Protein AF-A0AAV4UWX8-F1 (afdb_monomer)

Radius of gyration: 13.96 Å; Cα contacts (8 Å, |Δi|>4): 74; chains: 1; bounding box: 29×20×49 Å

Secondary structure (DSSP, 8-state):
-----PPEEEEEESSSEEEEEEEPTTPPP-HHHHHHHHHHHHHHHHHHSTTTGGG---------HHHHSHHHHHHH-

Sequence (77 aa):
MMQSKGPIMRMFFSKCPFLIEFLPLGQTINGDQYCNSLESLHASIKAKWPGKLSSGVILLHGNARPHTGTRTLSKLE

Structure (mmCIF, N/CA/C/O backbone):
data_AF-A0AAV4UWX8-F1
#
_entry.id   AF-A0AAV4UWX8-F1
#
loop_
_atom_site.group_PDB
_atom_site.id
_atom_site.type_symbol
_atom_site.label_atom_id
_atom_site.label_alt_id
_atom_site.label_comp_id
_atom_site.label_asym_id
_atom_site.label_entity_id
_atom_site.label_seq_id
_atom_site.pdbx_PDB_ins_code
_atom_site.Cartn_x
_atom_site.Cartn_y
_atom_site.Cartn_z
_atom_site.occupancy
_atom_site.B_iso_or_equiv
_atom_site.auth_seq_id
_atom_site.auth_comp_id
_atom_site.auth_asym_id
_atom_site.auth_atom_id
_atom_site.pdbx_PDB_model_num
ATOM 1 N N . MET A 1 1 ? 1.884 -6.926 -34.667 1.00 35.94 1 MET A N 1
ATOM 2 C CA . MET A 1 1 ? 0.596 -6.626 -34.004 1.00 35.94 1 MET A CA 1
ATOM 3 C C . MET A 1 1 ? 0.889 -5.791 -32.765 1.00 35.94 1 MET A C 1
ATOM 5 O O . MET A 1 1 ? 1.484 -6.303 -31.826 1.00 35.94 1 MET A O 1
ATOM 9 N N . MET A 1 2 ? 0.619 -4.486 -32.812 1.00 44.12 2 MET A N 1
ATOM 10 C CA . MET A 1 2 ? 0.945 -3.556 -31.725 1.00 44.12 2 MET A CA 1
ATOM 11 C C . MET A 1 2 ? -0.206 -3.606 -30.715 1.00 44.12 2 MET A C 1
ATOM 13 O O . MET A 1 2 ? -1.273 -3.063 -30.971 1.00 44.12 2 MET A O 1
ATOM 17 N N . GLN A 1 3 ? -0.034 -4.343 -29.615 1.00 45.88 3 GLN A N 1
ATOM 18 C CA . GLN A 1 3 ? -0.999 -4.338 -28.510 1.00 45.88 3 GLN A CA 1
ATOM 19 C C . GLN A 1 3 ? -1.068 -2.905 -27.963 1.00 45.88 3 GLN A C 1
ATOM 21 O O . GLN A 1 3 ? -0.082 -2.421 -27.401 1.00 45.88 3 GLN A O 1
ATOM 26 N N . SER A 1 4 ? -2.193 -2.208 -28.137 1.00 47.69 4 SER A N 1
ATOM 27 C CA . SER A 1 4 ? -2.423 -0.923 -27.477 1.00 47.69 4 SER A CA 1
ATOM 28 C C . SER A 1 4 ? -2.525 -1.184 -25.973 1.00 47.69 4 SER A C 1
ATOM 30 O O . SER A 1 4 ? -3.555 -1.638 -25.476 1.00 47.69 4 SER A O 1
ATOM 32 N N . LYS A 1 5 ? -1.431 -0.978 -25.238 1.00 58.84 5 LYS A N 1
ATOM 33 C CA . LYS A 1 5 ? -1.421 -1.131 -23.781 1.00 58.84 5 LYS A CA 1
ATOM 34 C C . LYS A 1 5 ? -2.236 0.014 -23.195 1.00 58.84 5 LYS A C 1
ATOM 36 O O . LYS A 1 5 ? -1.774 1.138 -23.293 1.00 58.84 5 LYS A O 1
ATOM 41 N N . GLY A 1 6 ? -3.421 -0.257 -22.644 1.00 64.06 6 GLY A N 1
ATOM 42 C CA . GLY A 1 6 ? -4.214 0.725 -21.892 1.00 64.06 6 GLY A CA 1
ATOM 43 C C . GLY A 1 6 ? -3.506 1.195 -20.608 1.00 64.06 6 GLY A C 1
ATOM 44 O O . GLY A 1 6 ? -2.492 0.602 -20.222 1.00 64.06 6 GLY A O 1
ATOM 45 N N . PRO A 1 7 ? -3.984 2.276 -19.961 1.00 71.12 7 PRO A N 1
ATOM 46 C CA . PRO A 1 7 ? -3.391 2.770 -18.720 1.00 71.12 7 PRO A CA 1
ATOM 47 C C . PRO A 1 7 ? -3.490 1.700 -17.632 1.00 71.12 7 PRO A C 1
ATOM 49 O O . PRO A 1 7 ? -4.481 0.972 -17.545 1.00 71.12 7 PRO A O 1
ATOM 52 N N . ILE A 1 8 ? -2.453 1.586 -1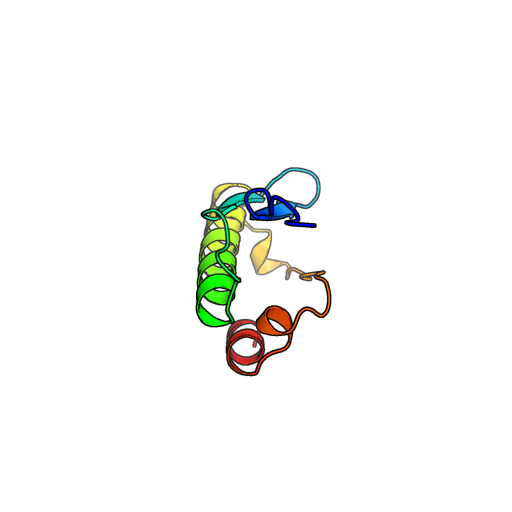6.804 1.00 80.62 8 ILE A N 1
ATOM 53 C CA . ILE A 1 8 ? -2.455 0.618 -15.706 1.00 80.62 8 ILE A CA 1
ATOM 54 C C . ILE A 1 8 ? -3.260 1.216 -14.556 1.00 80.62 8 ILE A C 1
ATOM 56 O O . ILE A 1 8 ? -2.958 2.310 -14.083 1.00 80.62 8 ILE A O 1
ATOM 60 N N . MET A 1 9 ? -4.271 0.485 -14.097 1.00 84.69 9 MET A N 1
ATOM 61 C CA . MET A 1 9 ? -5.028 0.822 -12.897 1.00 84.69 9 MET A CA 1
ATOM 62 C C . MET A 1 9 ? -4.549 -0.039 -11.731 1.00 84.69 9 MET A C 1
ATOM 64 O O . MET A 1 9 ? -4.410 -1.256 -11.863 1.00 84.69 9 MET A O 1
ATOM 68 N N . ARG A 1 10 ? -4.341 0.589 -10.574 1.00 90.62 10 ARG A N 1
ATOM 69 C CA . ARG A 1 10 ? -4.094 -0.101 -9.306 1.00 90.62 10 ARG A CA 1
ATOM 70 C C . ARG A 1 10 ? -5.151 0.294 -8.294 1.00 90.62 10 ARG A C 1
ATOM 72 O O . ARG A 1 10 ? -5.479 1.467 -8.151 1.00 90.62 10 ARG A O 1
ATOM 79 N N . MET A 1 11 ? -5.672 -0.700 -7.587 1.00 92.62 11 MET A N 1
ATOM 80 C CA . MET A 1 11 ? -6.747 -0.520 -6.626 1.00 92.62 11 MET A CA 1
ATOM 81 C C . MET A 1 11 ? -6.469 -1.333 -5.368 1.00 92.62 11 MET A C 1
ATOM 83 O O . MET A 1 11 ? -6.188 -2.526 -5.444 1.00 92.62 11 MET A O 1
ATOM 87 N N . PHE A 1 12 ? -6.601 -0.685 -4.215 1.00 92.38 12 PHE A N 1
ATOM 88 C CA . PHE A 1 12 ? -6.584 -1.328 -2.908 1.00 92.38 12 PHE A CA 1
ATOM 89 C C . PHE A 1 12 ? -7.959 -1.190 -2.270 1.00 92.38 12 PHE A C 1
ATOM 91 O O . PHE A 1 12 ? -8.529 -0.095 -2.231 1.00 92.38 12 PHE A O 1
ATOM 98 N N . PHE A 1 13 ? -8.504 -2.292 -1.766 1.00 91.44 13 PHE A N 1
ATOM 99 C CA . PHE A 1 13 ? -9.862 -2.331 -1.240 1.00 91.44 13 PHE A CA 1
ATOM 100 C C . PHE A 1 13 ? -10.013 -3.374 -0.133 1.00 91.44 13 PHE A C 1
ATOM 102 O O . PHE A 1 13 ? -9.217 -4.299 -0.000 1.00 91.44 13 PHE A O 1
ATOM 109 N N . SER A 1 14 ? -11.062 -3.200 0.665 1.00 89.94 14 SER A N 1
ATOM 110 C CA . SER A 1 14 ? -11.612 -4.240 1.535 1.00 89.94 14 SER A CA 1
ATOM 111 C C . SER A 1 14 ? -13.124 -4.277 1.306 1.00 89.94 14 SER A C 1
ATOM 113 O O . SER A 1 14 ? -13.559 -4.626 0.216 1.00 89.94 14 SER A O 1
ATOM 115 N N . LYS A 1 15 ? -13.945 -3.829 2.263 1.00 87.44 15 LYS A N 1
ATOM 116 C CA . LYS A 1 15 ? -15.390 -3.632 2.042 1.00 87.44 15 LYS A CA 1
ATOM 117 C C . LYS A 1 15 ? -15.693 -2.495 1.061 1.00 87.44 15 LYS A C 1
ATOM 119 O O . LYS A 1 15 ? -16.729 -2.505 0.411 1.00 87.44 15 LYS A O 1
ATOM 124 N N . CYS A 1 16 ? -14.800 -1.512 0.973 1.00 86.62 16 CYS A N 1
ATOM 125 C CA . CYS A 1 16 ? -14.868 -0.414 0.018 1.00 86.62 16 CYS A CA 1
ATOM 126 C C . CYS A 1 16 ? -13.462 -0.063 -0.508 1.00 86.62 16 CYS A C 1
ATOM 128 O O . CYS A 1 16 ? -12.461 -0.511 0.070 1.00 86.62 16 CYS A O 1
ATOM 130 N N . PRO A 1 17 ? -13.360 0.716 -1.601 1.00 91.25 17 PRO A N 1
ATOM 131 C CA . PRO A 1 17 ? -12.080 1.168 -2.134 1.00 91.25 17 PRO A CA 1
ATOM 132 C C . PRO A 1 17 ? -11.358 2.118 -1.171 1.00 91.25 17 PRO A C 1
ATOM 134 O O . PRO A 1 17 ? -11.905 3.143 -0.744 1.00 91.25 17 PRO A O 1
ATOM 137 N N . PHE A 1 18 ? -10.097 1.817 -0.873 1.00 93.19 18 PHE A N 1
ATOM 138 C CA . PHE A 1 18 ? -9.218 2.696 -0.107 1.00 93.19 18 PHE A CA 1
ATOM 139 C C . PHE A 1 18 ? -8.489 3.673 -1.021 1.00 93.19 18 PHE A C 1
ATOM 141 O O . PHE A 1 18 ? -8.624 4.884 -0.831 1.00 93.19 18 PHE A O 1
ATOM 148 N N . LEU A 1 19 ? -7.825 3.143 -2.049 1.00 94.56 19 LEU A N 1
ATOM 149 C CA . LEU A 1 19 ? -7.011 3.889 -3.000 1.00 94.56 19 LEU A CA 1
ATOM 150 C C . LEU A 1 19 ? -7.220 3.335 -4.413 1.00 94.56 19 LEU A C 1
ATOM 152 O O . LEU A 1 19 ? -7.215 2.118 -4.604 1.00 94.56 19 LEU A O 1
ATOM 156 N N . ILE A 1 20 ? -7.394 4.233 -5.384 1.00 93.31 20 ILE A N 1
ATOM 157 C CA . ILE A 1 20 ? -7.404 3.930 -6.818 1.00 93.31 20 ILE A CA 1
ATOM 158 C C . ILE A 1 20 ? -6.412 4.881 -7.482 1.00 93.31 20 ILE A C 1
ATOM 160 O O . ILE A 1 20 ? -6.518 6.094 -7.317 1.00 93.31 20 ILE A O 1
ATOM 164 N N . GLU A 1 21 ? -5.463 4.326 -8.223 1.00 92.94 21 GLU A N 1
ATOM 165 C CA . GLU A 1 21 ? -4.453 5.070 -8.967 1.00 92.94 21 GLU A CA 1
ATOM 166 C C . GLU A 1 21 ? -4.525 4.700 -10.446 1.00 92.94 21 GLU A C 1
ATOM 168 O O . GLU A 1 21 ? -4.577 3.518 -10.802 1.00 92.94 21 GLU A O 1
ATOM 173 N N . PHE A 1 22 ? -4.467 5.718 -11.302 1.00 89.69 22 PHE A N 1
ATOM 174 C CA . PHE A 1 22 ? -4.312 5.564 -12.743 1.00 89.69 22 PHE A CA 1
ATOM 175 C C . PHE A 1 22 ? -2.893 5.963 -13.121 1.00 89.69 22 PHE A C 1
ATOM 177 O O . PHE A 1 22 ? -2.483 7.101 -12.892 1.00 89.69 22 PHE A O 1
ATOM 184 N N . LEU A 1 23 ? -2.139 5.023 -13.683 1.00 85.81 23 LEU A N 1
ATOM 185 C CA . LEU A 1 23 ? -0.785 5.282 -14.143 1.00 85.81 23 LEU A CA 1
ATOM 186 C C . LEU A 1 23 ? -0.769 5.651 -15.630 1.00 85.81 23 LEU A C 1
ATOM 188 O O . LEU A 1 23 ? -1.570 5.112 -16.406 1.00 85.81 23 LEU A O 1
ATOM 192 N N . PRO A 1 24 ? 0.166 6.529 -16.040 1.00 84.69 24 PRO A N 1
ATOM 193 C CA . PRO A 1 24 ? 0.369 6.871 -17.438 1.00 84.69 24 PRO A CA 1
ATOM 194 C C . PRO A 1 24 ? 0.551 5.647 -18.339 1.00 84.69 24 PRO A C 1
ATOM 196 O O . PRO A 1 24 ? 1.082 4.605 -17.941 1.00 84.69 24 PRO A O 1
ATOM 199 N N . LEU A 1 25 ? 0.129 5.803 -19.593 1.00 82.75 25 LEU A N 1
ATOM 200 C CA . LEU A 1 25 ? 0.233 4.771 -20.617 1.00 82.75 25 LEU A CA 1
ATOM 201 C C . LEU A 1 25 ? 1.681 4.295 -20.781 1.00 82.75 25 LEU A C 1
ATOM 203 O O . LEU A 1 25 ? 2.599 5.102 -20.896 1.00 82.75 25 LEU A O 1
ATOM 207 N N . GLY A 1 26 ? 1.887 2.978 -20.820 1.00 78.44 26 GLY A N 1
ATOM 208 C CA . GLY A 1 26 ? 3.215 2.392 -21.025 1.00 78.44 26 GLY A CA 1
ATOM 209 C C . GLY A 1 26 ? 4.154 2.465 -19.815 1.00 78.44 26 GLY A C 1
ATOM 210 O O . GLY A 1 26 ? 5.249 1.905 -19.879 1.00 78.44 26 GLY A O 1
ATOM 211 N N . GLN A 1 27 ? 3.737 3.077 -18.703 1.00 80.00 27 GLN A N 1
ATOM 212 C CA . GLN A 1 27 ? 4.544 3.109 -17.492 1.00 80.00 27 GLN A CA 1
ATOM 213 C C . GLN A 1 27 ? 4.483 1.763 -16.768 1.00 80.00 27 GLN A C 1
ATOM 215 O O . GLN A 1 27 ? 3.413 1.258 -16.445 1.00 80.00 27 GLN A O 1
ATOM 220 N N . THR A 1 28 ? 5.648 1.171 -16.509 1.00 82.12 28 THR A N 1
ATOM 221 C CA . THR A 1 28 ? 5.756 -0.032 -15.678 1.00 82.12 28 THR A CA 1
ATOM 222 C C . THR A 1 28 ? 5.982 0.388 -14.235 1.00 82.12 28 THR A C 1
ATOM 224 O O . THR A 1 28 ? 6.887 1.170 -13.956 1.00 82.12 28 THR A O 1
ATOM 227 N N . ILE A 1 29 ? 5.179 -0.151 -13.323 1.00 84.44 29 ILE A N 1
ATOM 228 C CA . ILE A 1 29 ? 5.339 0.071 -11.887 1.00 84.44 29 ILE A CA 1
ATOM 229 C C . ILE A 1 29 ? 6.657 -0.559 -11.432 1.00 84.44 29 ILE A C 1
ATOM 231 O O . ILE A 1 29 ? 6.856 -1.767 -11.577 1.00 84.44 29 ILE A O 1
ATOM 235 N N . ASN A 1 30 ? 7.530 0.245 -10.834 1.00 91.31 30 ASN A N 1
ATOM 236 C CA . ASN A 1 30 ? 8.704 -0.244 -10.115 1.00 91.31 30 ASN A CA 1
ATOM 237 C C . ASN A 1 30 ? 8.440 -0.327 -8.595 1.00 91.31 30 ASN A C 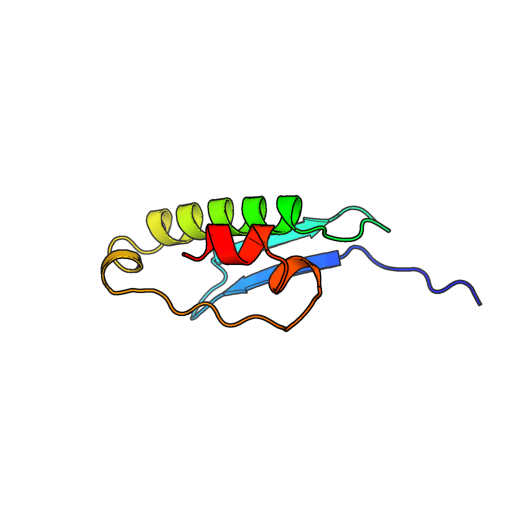1
ATOM 239 O O . ASN A 1 30 ? 7.359 0.023 -8.116 1.00 91.31 30 ASN A O 1
ATOM 243 N N . GLY A 1 31 ? 9.424 -0.825 -7.838 1.00 92.88 31 GLY A N 1
ATOM 244 C CA . GLY A 1 31 ? 9.300 -0.992 -6.385 1.00 92.88 31 GLY A CA 1
ATOM 245 C C . GLY A 1 31 ? 9.075 0.327 -5.639 1.00 92.88 31 GLY A C 1
ATOM 246 O O . GLY A 1 31 ? 8.213 0.386 -4.771 1.00 92.88 31 GLY A O 1
ATOM 247 N N . ASP A 1 32 ? 9.772 1.403 -6.016 1.00 94.56 32 ASP A N 1
ATOM 248 C CA . ASP A 1 32 ? 9.620 2.718 -5.371 1.00 94.56 32 ASP A CA 1
ATOM 249 C C . ASP A 1 32 ? 8.209 3.280 -5.552 1.00 94.56 32 ASP A C 1
ATOM 251 O O . ASP A 1 32 ? 7.570 3.712 -4.596 1.00 94.56 32 ASP A O 1
ATOM 255 N N . GLN A 1 33 ? 7.686 3.209 -6.777 1.00 93.38 33 GLN A N 1
ATOM 256 C CA . GLN A 1 33 ? 6.326 3.638 -7.076 1.00 93.38 33 GLN A CA 1
ATOM 257 C C . GLN A 1 33 ? 5.293 2.817 -6.310 1.00 93.38 33 GLN A C 1
ATOM 259 O O . GLN A 1 33 ? 4.299 3.372 -5.857 1.00 93.38 33 GLN A O 1
ATOM 264 N N . TYR A 1 34 ? 5.513 1.509 -6.149 1.00 94.69 34 TYR A N 1
ATOM 265 C CA . TYR A 1 34 ? 4.628 0.685 -5.333 1.00 94.69 34 TYR A CA 1
ATOM 266 C C . TYR A 1 34 ? 4.694 1.062 -3.849 1.00 94.69 34 TYR A C 1
ATOM 268 O O . TYR A 1 34 ? 3.648 1.185 -3.217 1.00 94.69 34 TYR A O 1
ATOM 276 N N . CYS A 1 35 ? 5.884 1.326 -3.302 1.00 96.00 35 CYS A N 1
ATOM 277 C CA . CYS A 1 35 ? 6.037 1.787 -1.921 1.00 96.00 35 CYS A CA 1
ATOM 278 C C . CYS A 1 35 ? 5.317 3.120 -1.665 1.00 96.00 35 CYS A C 1
ATOM 280 O O . CYS A 1 35 ? 4.656 3.259 -0.638 1.00 96.00 35 CYS A O 1
ATOM 282 N N . ASN A 1 36 ? 5.361 4.060 -2.612 1.00 95.62 36 ASN A N 1
ATOM 283 C CA . ASN A 1 36 ? 4.617 5.321 -2.509 1.00 95.62 36 ASN A CA 1
ATOM 284 C C . ASN A 1 36 ? 3.094 5.089 -2.493 1.00 95.62 36 ASN A C 1
ATOM 286 O O . ASN A 1 36 ? 2.361 5.733 -1.736 1.00 95.62 36 ASN A O 1
ATOM 290 N N . SER A 1 37 ? 2.604 4.128 -3.282 1.00 95.25 37 SER A N 1
ATOM 291 C CA . SER A 1 37 ? 1.198 3.715 -3.238 1.00 95.25 37 SER A CA 1
ATOM 292 C C . SER A 1 37 ? 0.827 3.091 -1.890 1.00 95.25 37 SER A C 1
ATOM 294 O O . SER A 1 37 ? -0.271 3.330 -1.395 1.00 95.25 37 SER A O 1
ATOM 296 N N . LEU A 1 38 ? 1.728 2.322 -1.263 1.00 95.94 38 LEU A N 1
ATOM 297 C CA . LEU A 1 38 ? 1.509 1.751 0.073 1.00 95.94 38 LEU A CA 1
ATOM 298 C C . LEU A 1 38 ? 1.448 2.828 1.167 1.00 95.94 38 LEU A C 1
ATOM 300 O O . LEU A 1 38 ? 0.622 2.728 2.073 1.00 95.94 38 LEU A O 1
ATOM 304 N N . GLU A 1 39 ? 2.253 3.888 1.070 1.00 96.25 39 GLU A N 1
ATOM 305 C CA . GLU A 1 39 ? 2.151 5.047 1.971 1.00 96.25 39 GLU A CA 1
ATOM 306 C C . GLU A 1 39 ? 0.806 5.762 1.815 1.00 96.25 39 GLU A C 1
ATOM 308 O O . GLU A 1 39 ? 0.117 6.037 2.803 1.00 96.25 39 GLU A O 1
ATOM 313 N N . SER A 1 40 ? 0.393 5.994 0.567 1.00 96.12 40 SER A N 1
ATOM 314 C CA . SER A 1 40 ? -0.905 6.596 0.249 1.00 96.12 40 SER A CA 1
ATOM 315 C C . SER A 1 40 ? -2.064 5.719 0.735 1.00 96.12 40 SER A C 1
ATOM 317 O O . SER A 1 40 ? -3.044 6.219 1.296 1.00 96.12 40 SER A O 1
ATOM 319 N N . LEU A 1 41 ? -1.937 4.395 0.600 1.00 95.25 41 LEU A N 1
ATOM 320 C CA . LEU A 1 41 ? -2.887 3.423 1.129 1.00 95.25 41 LEU A CA 1
ATOM 321 C C . LEU A 1 41 ? -2.988 3.533 2.651 1.00 95.25 41 LEU A C 1
ATOM 323 O O . LEU A 1 41 ? -4.097 3.681 3.166 1.00 95.25 41 LEU A O 1
ATOM 327 N N . HIS A 1 42 ? -1.858 3.507 3.357 1.00 93.62 42 HIS A N 1
ATOM 328 C CA . HIS A 1 42 ? -1.803 3.610 4.814 1.00 93.62 42 HIS A CA 1
ATOM 329 C C . HIS A 1 42 ? -2.475 4.898 5.316 1.00 93.62 42 HIS A C 1
ATOM 331 O O . HIS A 1 42 ? -3.317 4.855 6.218 1.00 93.62 42 HIS A O 1
ATOM 337 N N . ALA A 1 43 ? -2.185 6.037 4.676 1.00 94.38 43 ALA A N 1
ATOM 338 C CA . ALA A 1 43 ? -2.845 7.306 4.968 1.00 94.38 43 ALA A CA 1
ATOM 339 C C . ALA A 1 43 ? -4.365 7.240 4.725 1.00 94.38 43 ALA A C 1
ATOM 341 O O . ALA A 1 43 ? -5.145 7.682 5.571 1.00 94.38 43 ALA A O 1
ATOM 342 N N . SER A 1 44 ? -4.803 6.632 3.616 1.00 94.62 44 SER A N 1
ATOM 343 C CA . SER A 1 44 ? -6.232 6.500 3.302 1.00 94.62 44 SER A CA 1
ATOM 344 C C . SER A 1 44 ? -6.982 5.600 4.293 1.00 94.62 44 SER A C 1
ATOM 346 O O . SER A 1 44 ? -8.115 5.915 4.655 1.00 94.62 44 SER A O 1
ATOM 348 N N . ILE 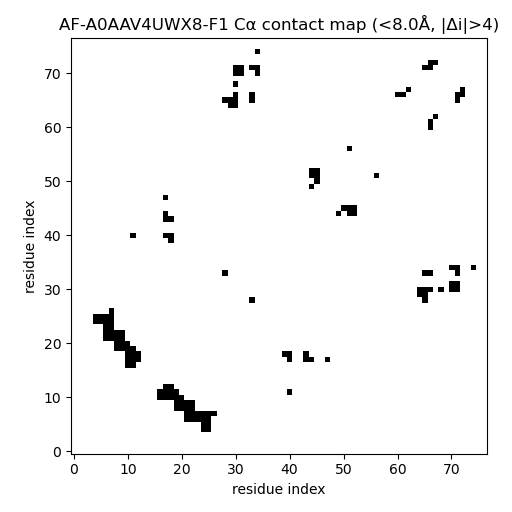A 1 45 ? -6.354 4.518 4.776 1.00 92.88 45 ILE A N 1
ATOM 349 C CA . ILE A 1 45 ? -6.935 3.632 5.793 1.00 92.88 45 ILE A CA 1
ATOM 350 C C . ILE A 1 45 ? -7.097 4.409 7.096 1.00 92.88 45 ILE A C 1
ATOM 352 O O . ILE A 1 45 ? -8.174 4.372 7.686 1.00 92.88 45 ILE A O 1
ATOM 356 N N . LYS A 1 46 ? -6.067 5.156 7.515 1.00 91.75 46 LYS A N 1
ATOM 357 C CA . LYS A 1 46 ? -6.120 5.987 8.724 1.00 91.75 46 LYS A CA 1
ATOM 358 C C . LYS A 1 46 ? -7.242 7.026 8.658 1.00 91.75 46 LYS A C 1
ATOM 360 O O . LYS A 1 46 ? -7.947 7.209 9.644 1.00 91.75 46 LYS A O 1
ATOM 365 N N . ALA A 1 47 ? -7.402 7.6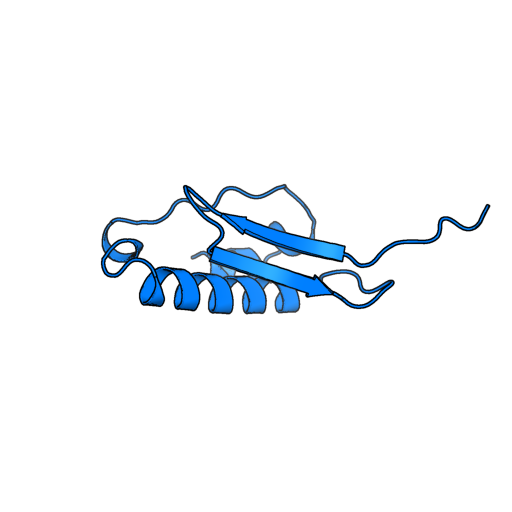88 7.511 1.00 92.00 47 ALA A N 1
ATOM 366 C CA . ALA A 1 47 ? -8.409 8.728 7.319 1.00 92.00 47 ALA A CA 1
ATOM 367 C C . ALA A 1 47 ? -9.835 8.164 7.257 1.00 92.00 47 ALA A C 1
ATOM 369 O O . ALA A 1 47 ? -10.745 8.722 7.861 1.00 92.00 47 ALA A O 1
ATOM 370 N N . LYS A 1 48 ? -10.037 7.059 6.529 1.00 90.31 48 LYS A N 1
ATOM 371 C CA . LYS A 1 48 ? -11.366 6.465 6.359 1.00 90.31 48 LYS A CA 1
ATOM 372 C C . LYS A 1 48 ? -11.791 5.700 7.609 1.00 90.31 48 LYS A C 1
ATOM 374 O O . LYS A 1 48 ? -12.917 5.877 8.061 1.00 90.31 48 LYS A O 1
ATOM 379 N N . TRP A 1 49 ? -10.925 4.840 8.147 1.00 88.62 49 TRP A N 1
ATOM 380 C CA . TRP A 1 49 ? -11.241 3.888 9.218 1.00 88.62 49 TRP A CA 1
ATOM 381 C C . TRP A 1 49 ? -10.267 4.041 10.405 1.00 88.62 49 TRP A C 1
ATOM 383 O O . TRP A 1 49 ? -9.349 3.224 10.572 1.00 88.62 49 TRP A O 1
ATOM 393 N N . PRO A 1 50 ? -10.457 5.068 11.253 1.00 81.81 50 PRO A N 1
ATOM 394 C CA . PRO A 1 50 ? -9.632 5.266 12.442 1.00 81.81 50 PRO A CA 1
ATOM 395 C C . PRO A 1 50 ? -9.682 4.024 13.347 1.00 81.81 50 PRO A C 1
ATOM 397 O O . PRO A 1 50 ? -10.744 3.464 13.602 1.00 81.81 50 PRO A O 1
ATOM 400 N N . GLY A 1 51 ? -8.513 3.550 13.790 1.00 84.25 51 GLY A N 1
ATOM 401 C CA . GLY A 1 51 ? -8.371 2.348 14.626 1.00 84.25 51 GLY A CA 1
ATOM 402 C C . GLY A 1 51 ? -8.191 1.027 13.865 1.00 84.25 51 GLY A C 1
ATOM 403 O O . GLY A 1 51 ? -7.822 0.023 14.471 1.00 84.25 51 GLY A O 1
ATOM 404 N N . LYS A 1 52 ? -8.364 0.994 12.534 1.00 85.81 52 LYS A N 1
ATOM 405 C CA . LYS A 1 52 ? -8.154 -0.253 11.774 1.00 85.81 52 LYS A CA 1
ATOM 406 C C . LYS A 1 52 ? -6.690 -0.698 11.767 1.00 85.81 52 LYS A C 1
ATOM 408 O O . LYS A 1 52 ? -6.416 -1.886 11.880 1.00 85.81 52 LYS A O 1
ATOM 413 N N . LEU A 1 53 ? -5.767 0.258 11.665 1.00 87.19 53 LEU A N 1
ATOM 414 C CA . LEU A 1 53 ? -4.326 -0.010 11.648 1.00 87.19 53 LEU A CA 1
ATOM 415 C C . LEU A 1 53 ? -3.820 -0.577 12.981 1.00 87.19 53 LEU A C 1
ATOM 417 O O . LEU A 1 53 ? -2.981 -1.468 12.973 1.00 87.19 53 LEU A O 1
ATOM 421 N N . SER A 1 54 ? -4.369 -0.131 14.117 1.00 87.31 54 SER A N 1
ATOM 422 C CA . SER A 1 54 ? -3.985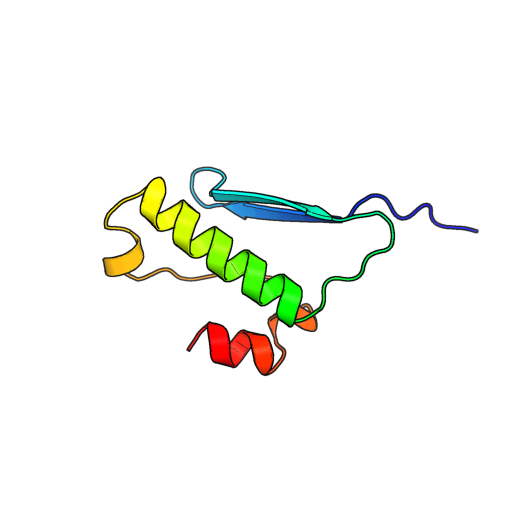 -0.644 15.441 1.00 87.31 54 SER A CA 1
ATOM 423 C C . SER A 1 54 ? -4.404 -2.096 15.677 1.00 87.31 54 SER A C 1
ATOM 425 O O . SER A 1 54 ? -3.794 -2.774 16.492 1.00 87.31 54 SER A O 1
ATOM 427 N N . SER A 1 55 ? -5.415 -2.594 14.960 1.00 87.44 55 SER A N 1
ATOM 428 C CA . SER A 1 55 ? -5.803 -4.011 15.000 1.00 87.44 55 SER A CA 1
ATOM 429 C C . SER A 1 55 ? -4.932 -4.906 14.111 1.00 87.44 55 SER A C 1
ATOM 431 O O . SER A 1 55 ? -5.165 -6.111 14.059 1.00 87.44 55 SER A O 1
ATOM 433 N N . GLY A 1 56 ? -3.966 -4.330 13.391 1.00 87.38 56 GLY A N 1
ATOM 434 C CA . GLY A 1 56 ? -3.222 -5.011 12.341 1.00 87.38 56 GLY A CA 1
ATOM 435 C C . GLY A 1 56 ? -4.005 -5.087 11.026 1.00 87.38 56 GLY A C 1
ATOM 436 O O . GLY A 1 56 ? -5.235 -5.191 10.989 1.00 87.38 56 GLY A O 1
ATOM 437 N N . VAL A 1 57 ? -3.273 -5.022 9.914 1.00 89.62 57 VAL A N 1
ATOM 438 C CA . VAL A 1 57 ? -3.819 -5.148 8.558 1.00 89.62 57 VAL 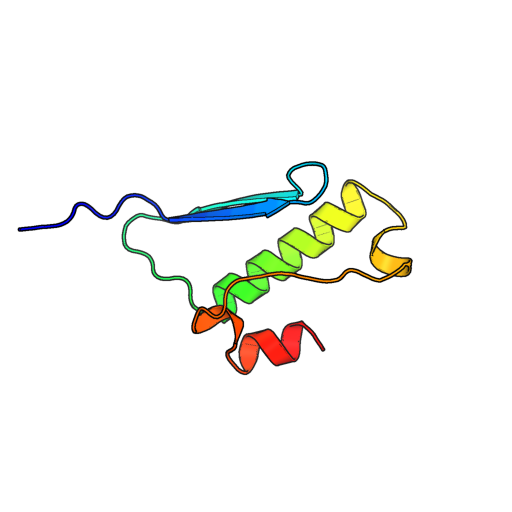A CA 1
ATOM 439 C C . VAL A 1 57 ? -3.014 -6.198 7.809 1.00 89.62 57 VAL A C 1
ATOM 441 O O . VAL A 1 57 ? -1.791 -6.137 7.775 1.00 89.62 57 VAL A O 1
ATOM 444 N N . ILE A 1 58 ? -3.713 -7.146 7.186 1.00 93.19 58 ILE A N 1
ATOM 445 C CA . ILE A 1 58 ? -3.107 -8.117 6.274 1.00 93.19 58 ILE A CA 1
ATOM 446 C C . ILE A 1 58 ? -3.245 -7.566 4.857 1.00 93.19 58 ILE A C 1
ATOM 448 O O . ILE A 1 58 ? -4.361 -7.338 4.383 1.00 93.19 58 ILE A O 1
ATOM 452 N N . LEU A 1 59 ? -2.115 -7.349 4.185 1.00 93.69 59 LEU A N 1
ATOM 453 C CA . LEU A 1 59 ? -2.077 -6.952 2.783 1.00 93.69 59 LEU A CA 1
ATOM 454 C C . LEU A 1 59 ? -2.010 -8.198 1.894 1.00 93.69 59 LEU A C 1
ATOM 456 O O . LEU A 1 59 ? -1.020 -8.922 1.909 1.00 93.69 59 LEU A O 1
ATOM 460 N N . LEU A 1 60 ? -3.050 -8.422 1.088 1.00 95.12 60 LEU A N 1
ATOM 461 C CA . LEU A 1 60 ? -3.066 -9.459 0.057 1.00 95.12 60 LEU A CA 1
ATOM 462 C C . LEU A 1 60 ? -2.837 -8.820 -1.318 1.00 95.12 60 LEU A C 1
ATOM 464 O O . LEU A 1 60 ? -3.646 -8.010 -1.769 1.00 95.12 60 LEU A O 1
ATOM 468 N N . HIS A 1 61 ? -1.749 -9.190 -1.993 1.00 93.75 61 HIS A N 1
ATOM 469 C CA . HIS A 1 61 ? -1.421 -8.725 -3.343 1.00 93.75 61 HIS A CA 1
ATOM 470 C C . HIS A 1 61 ? -0.854 -9.862 -4.206 1.00 93.75 61 HIS A C 1
ATOM 472 O O . HIS A 1 61 ? -0.439 -10.898 -3.695 1.00 93.75 61 HIS A O 1
ATO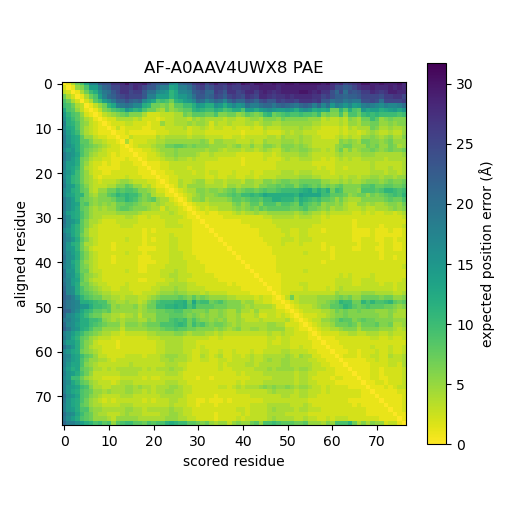M 478 N N . GLY A 1 62 ? -0.785 -9.665 -5.526 1.00 93.19 62 GLY A N 1
ATOM 479 C CA . GLY A 1 62 ? -0.120 -10.615 -6.429 1.00 93.19 62 GLY A CA 1
ATOM 480 C C . GLY A 1 62 ? 1.411 -10.567 -6.334 1.00 93.19 62 GLY A C 1
ATOM 481 O O . GLY A 1 62 ? 1.973 -9.574 -5.880 1.00 93.19 62 GLY A O 1
ATOM 482 N N . ASN A 1 63 ? 2.097 -11.594 -6.836 1.00 95.25 63 ASN A N 1
ATOM 483 C CA . ASN A 1 63 ? 3.562 -11.740 -6.752 1.00 95.25 63 ASN A CA 1
ATOM 484 C C . ASN A 1 63 ? 4.332 -11.014 -7.873 1.00 95.25 63 ASN A C 1
ATOM 486 O O . ASN A 1 63 ? 5.336 -11.513 -8.376 1.00 95.25 63 ASN A O 1
ATOM 490 N N . ALA A 1 64 ? 3.854 -9.854 -8.327 1.00 91.38 64 ALA A N 1
ATOM 491 C CA . ALA A 1 64 ? 4.573 -9.094 -9.346 1.00 91.38 64 ALA A CA 1
ATOM 492 C C . ALA A 1 64 ? 5.953 -8.665 -8.813 1.00 91.38 64 ALA A C 1
ATOM 494 O O . ALA A 1 64 ? 6.087 -8.346 -7.635 1.00 91.38 64 ALA A O 1
ATOM 495 N N . ARG A 1 65 ? 6.969 -8.587 -9.686 1.00 92.50 65 ARG A N 1
ATOM 496 C CA . ARG A 1 65 ? 8.342 -8.186 -9.316 1.00 92.50 65 ARG A CA 1
ATOM 497 C C . ARG A 1 65 ? 8.433 -6.935 -8.420 1.00 92.50 65 ARG A C 1
ATOM 499 O O . ARG A 1 65 ? 9.199 -6.982 -7.462 1.00 92.50 65 ARG A O 1
ATOM 506 N N . PRO A 1 66 ? 7.699 -5.830 -8.672 1.00 93.75 66 PRO A N 1
ATOM 507 C CA . PRO A 1 66 ? 7.733 -4.679 -7.771 1.00 93.75 66 PRO A CA 1
ATOM 508 C C . PRO A 1 66 ? 7.116 -4.953 -6.396 1.00 93.75 66 PRO A C 1
ATOM 510 O O . PRO A 1 66 ? 7.401 -4.195 -5.490 1.00 93.75 66 PRO A O 1
ATOM 513 N N . HIS A 1 67 ? 6.293 -5.989 -6.217 1.00 94.12 67 HIS A N 1
ATOM 514 C CA . HIS A 1 67 ? 5.646 -6.301 -4.939 1.00 94.12 67 HIS A CA 1
ATOM 515 C C . HIS A 1 67 ? 6.499 -7.204 -4.040 1.00 94.12 67 HIS A C 1
ATOM 517 O O . HIS A 1 67 ? 6.394 -7.132 -2.823 1.00 94.12 67 HIS A O 1
ATOM 523 N N . THR A 1 68 ? 7.343 -8.054 -4.629 1.00 95.44 68 THR A N 1
ATOM 524 C CA . THR A 1 68 ? 8.195 -9.006 -3.892 1.00 95.44 68 THR A CA 1
ATOM 525 C C . THR A 1 68 ? 9.667 -8.589 -3.859 1.00 95.44 68 THR A C 1
ATOM 527 O O . THR A 1 68 ? 10.520 -9.357 -3.423 1.00 95.44 68 THR A O 1
ATOM 530 N N . GLY A 1 69 ? 10.000 -7.403 -4.375 1.00 94.50 69 GLY A N 1
ATOM 531 C CA . GLY A 1 69 ? 11.364 -6.881 -4.357 1.00 94.50 69 GLY A CA 1
ATOM 532 C C . GLY A 1 69 ? 11.778 -6.397 -2.967 1.00 94.50 69 GLY A C 1
ATOM 533 O O . GLY A 1 69 ? 10.940 -5.950 -2.186 1.00 94.50 69 GLY A O 1
ATOM 534 N N . THR A 1 70 ? 13.086 -6.403 -2.687 1.00 96.06 70 THR A N 1
ATOM 535 C CA . THR A 1 70 ? 13.665 -5.985 -1.395 1.00 96.06 70 THR A CA 1
ATOM 536 C C . THR A 1 70 ? 13.136 -4.633 -0.925 1.00 96.06 70 THR A C 1
ATOM 538 O O . THR A 1 70 ? 12.754 -4.491 0.228 1.00 96.06 70 THR A O 1
ATOM 541 N N . ARG A 1 71 ? 13.021 -3.656 -1.836 1.00 95.56 71 ARG A N 1
ATOM 542 C CA . ARG A 1 71 ? 12.521 -2.313 -1.508 1.00 95.56 71 ARG A CA 1
ATOM 543 C C . ARG A 1 71 ? 11.111 -2.322 -0.916 1.00 95.56 71 ARG A C 1
ATOM 545 O O . ARG A 1 71 ? 10.808 -1.494 -0.064 1.00 95.56 71 ARG A O 1
ATOM 552 N N . THR A 1 72 ? 10.256 -3.221 -1.387 1.00 96.44 72 THR A N 1
ATOM 553 C CA . THR A 1 72 ? 8.878 -3.336 -0.910 1.00 96.44 72 THR A CA 1
ATOM 554 C C . THR A 1 72 ? 8.793 -4.169 0.351 1.00 96.44 72 THR A C 1
ATOM 556 O O . THR A 1 72 ? 8.069 -3.777 1.257 1.00 96.44 72 THR A O 1
ATOM 559 N N . LEU A 1 73 ? 9.563 -5.253 0.454 1.00 95.50 73 LEU A N 1
ATOM 560 C CA . LEU A 1 73 ? 9.614 -6.048 1.682 1.00 95.50 73 LEU A CA 1
ATOM 561 C C . LEU A 1 73 ? 10.066 -5.194 2.872 1.00 95.50 73 LEU A C 1
ATOM 563 O O . LEU A 1 73 ? 9.347 -5.128 3.858 1.00 95.50 73 LEU A O 1
ATOM 567 N N . SER A 1 74 ? 11.136 -4.406 2.721 1.00 95.12 74 SER A N 1
ATOM 568 C CA . SER A 1 74 ? 11.597 -3.474 3.763 1.00 95.12 74 SER A CA 1
ATOM 569 C C . SER A 1 74 ? 10.602 -2.356 4.100 1.00 95.12 74 SER A C 1
ATOM 571 O O . SER A 1 74 ? 10.804 -1.635 5.067 1.00 95.12 74 SER A O 1
ATOM 573 N N . LYS A 1 75 ? 9.567 -2.141 3.276 1.00 94.94 75 LYS A N 1
ATOM 574 C CA . LYS A 1 75 ? 8.494 -1.175 3.555 1.00 94.94 75 LYS A CA 1
ATOM 575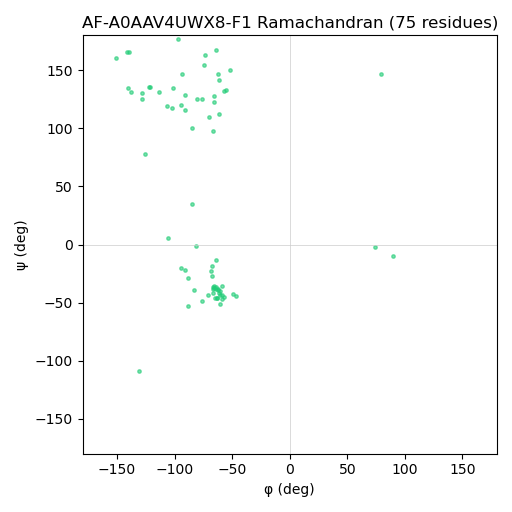 C C . LYS A 1 75 ? 7.323 -1.811 4.315 1.00 94.94 75 LYS A C 1
ATOM 577 O O . LYS A 1 75 ? 6.516 -1.077 4.879 1.00 94.94 75 LYS A O 1
ATOM 582 N N . LEU A 1 76 ? 7.191 -3.135 4.237 1.00 91.62 76 LEU A N 1
ATOM 583 C CA . LEU A 1 76 ? 6.134 -3.920 4.877 1.00 91.62 76 LEU A CA 1
ATOM 584 C C . LEU A 1 76 ? 6.552 -4.473 6.247 1.00 91.62 76 LEU A C 1
ATOM 586 O O . LEU A 1 76 ? 5.668 -4.830 7.024 1.00 91.62 76 LEU A O 1
ATOM 590 N N . GLU A 1 77 ? 7.860 -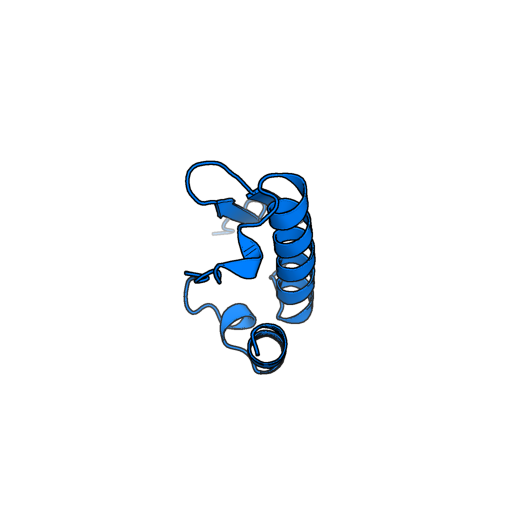4.559 6.504 1.00 83.19 77 GLU A N 1
ATOM 591 C CA . GLU A 1 77 ? 8.456 -4.751 7.836 1.00 83.19 77 GLU A CA 1
ATOM 592 C C . GLU A 1 77 ? 8.215 -3.535 8.744 1.00 83.19 77 GLU A C 1
ATOM 594 O O . GLU A 1 77 ? 7.899 -3.763 9.934 1.00 83.19 77 GLU A O 1
#

InterPro domains:
  IPR001888 Transposase, type 1 [PF01359] (18-53)
  IPR036397 Ribonuclease H superfamily [G3DSA:3.30.420.10] (2-77)

pLDDT: mean 87.5, std 12.41, range [35.94, 96.44]

Foldseek 3Di:
DDPQQDWDWDWDDDPGTQDIDTHDGPDDDALVNVLVVVVSSVVSCCVPPPPPPVVPDDDDDDPPCSCPDPSNVVSVD

Nearest PDB structures (foldseek):
  4mda-assembly1_A  TM=7.820E-01  e=5.141E-04  Drosophila mauritiana
  4mdb-assembly1_A  TM=7.865E-01  e=6.707E-04  Drosophila mauritiana
  2f7t-assembly1_A-2  TM=7.635E-01  e=7.168E-04  Drosophila mauritiana
  3hot-assembly1_A  TM=9.246E-01  e=3.777E-03  Drosophila mauritiana
  4u7b-assembly2_G-2  TM=9.123E-01  e=5.629E-03  Drosophila mauritiana

Solvent-accessible surface area (backbone atoms only — not comparable to full-atom values): 4927 Å² total; per-residue (Å²): 133,85,78,82,67,66,60,50,75,48,77,45,68,74,99,55,80,59,40,79,47,81,43,60,66,83,64,76,78,44,30,68,61,47,46,53,50,50,52,52,39,53,51,35,42,52,72,76,43,73,69,48,70,83,72,58,78,87,85,87,78,72,88,48,68,32,60,72,30,69,72,24,48,70,68,73,109

Mean predicted aligned error: 5.56 Å

Organism: Caerostris extrusa (NCBI:txid172846)